Protein AF-A0A959CCQ4-F1 (afdb_monomer_lite)

Radius of gyration: 24.37 Å; chains: 1; bounding box: 69×73×32 Å

Foldseek 3Di:
DDDDDDDDDDDPPDDDPPPPPPDQDQPPPQLDDPWDWQDGRPQKDDPDPPARKTKDDPVVNDHDQRPDDRIDIHKDQDPVRDIHDIDHDTPDADDPPDDDDDDDDDDADCADPRDHDDDDDDDDDD

Sequence (126 aa):
MKSIGFLIFIIFLQQQPATTSDTIPIRNPSFEDKPGQSKAPKGWRSFTPDSTPDILPGAWGLDLAAQEGQTCVGLVTREDGTSEDIAQGLPESLKGGTCYTFTIYLAHAKKYVGYNHPVRLRVFGG

Secondary structure (DSSP, 8-state):
---------------------SSPP-SSTT--S--BSS-PPTT-B--STT---EEESSGGG--PPPSSSS-EEE--B-TTS-B---B---SSPPPTT------------S-BTTB-S---------

pLDDT: mean 87.28, std 13.86, range [42.62, 98.38]

Structure (mmCIF, N/CA/C/O backbone):
data_AF-A0A959CCQ4-F1
#
_entry.id   AF-A0A959CCQ4-F1
#
loop_
_atom_site.group_PDB
_atom_site.id
_atom_site.type_symbol
_atom_site.label_atom_id
_atom_site.label_alt_id
_atom_site.label_comp_id
_atom_site.label_asym_id
_atom_site.label_entity_id
_atom_site.label_seq_id
_atom_site.pdbx_PDB_ins_code
_atom_site.Cartn_x
_atom_site.Cartn_y
_atom_site.Cartn_z
_atom_site.occupancy
_atom_site.B_iso_or_equiv
_atom_site.auth_seq_id
_atom_site.auth_comp_id
_atom_site.auth_asym_id
_atom_site.auth_atom_id
_atom_site.pdbx_PDB_model_num
ATOM 1 N N . MET A 1 1 ? -54.805 56.248 10.114 1.00 46.19 1 MET A N 1
ATOM 2 C CA . MET A 1 1 ? -53.451 56.046 10.683 1.00 46.19 1 MET A CA 1
ATOM 3 C C . MET A 1 1 ? -53.071 54.590 10.454 1.00 46.19 1 MET A C 1
ATOM 5 O O . MET A 1 1 ? -53.910 53.726 10.660 1.00 46.19 1 MET A O 1
ATOM 9 N N . LYS A 1 2 ? -51.899 54.349 9.858 1.00 42.62 2 LYS A N 1
ATOM 10 C CA . LYS A 1 2 ? -51.508 53.095 9.193 1.00 42.62 2 LYS A CA 1
ATOM 11 C C . LYS A 1 2 ? -51.090 52.039 10.228 1.00 42.62 2 LYS A C 1
ATOM 13 O O . LYS A 1 2 ? -50.185 52.306 11.009 1.00 42.62 2 LYS A O 1
ATOM 18 N N . SER A 1 3 ? -51.731 50.870 10.221 1.00 47.72 3 SER A N 1
ATOM 19 C CA . SER A 1 3 ? -51.287 49.700 10.989 1.00 47.72 3 SER A CA 1
ATOM 20 C C . SER A 1 3 ? -50.184 48.990 10.201 1.00 47.72 3 SER A C 1
ATOM 22 O O . SER A 1 3 ? -50.417 48.542 9.080 1.00 47.72 3 SER A O 1
ATOM 24 N N . ILE A 1 4 ? -48.972 48.960 10.752 1.00 57.38 4 ILE A N 1
ATOM 25 C CA . ILE A 1 4 ? -47.815 48.251 10.197 1.00 57.38 4 ILE A CA 1
ATOM 26 C C . ILE A 1 4 ? -47.796 46.873 10.862 1.00 57.38 4 ILE A C 1
ATOM 28 O O . ILE A 1 4 ? -47.406 46.741 12.018 1.00 57.38 4 ILE A O 1
ATOM 32 N N . GLY A 1 5 ? -48.283 45.856 10.149 1.00 52.41 5 GLY A N 1
ATOM 33 C CA . GLY A 1 5 ? -48.189 44.463 10.580 1.00 52.41 5 GLY A CA 1
ATOM 34 C C . GLY A 1 5 ? -46.785 43.927 10.313 1.00 52.41 5 GLY A C 1
ATOM 35 O O . GLY A 1 5 ? -46.359 43.859 9.162 1.00 52.41 5 GLY A O 1
ATOM 36 N N . PHE A 1 6 ? -46.056 43.571 11.368 1.00 56.25 6 PHE A N 1
ATOM 37 C CA . PHE A 1 6 ? -44.727 42.971 11.271 1.00 56.25 6 PHE A CA 1
ATOM 38 C C . PHE A 1 6 ? -44.883 41.459 11.040 1.00 56.25 6 PHE A C 1
ATOM 40 O O . PHE A 1 6 ? -45.306 40.733 11.938 1.00 56.25 6 PHE A O 1
ATOM 47 N N . LEU A 1 7 ? -44.598 40.980 9.825 1.00 53.28 7 LEU A N 1
ATOM 48 C CA . LEU A 1 7 ? -44.546 39.545 9.532 1.00 53.28 7 LEU A CA 1
ATOM 49 C C . LEU A 1 7 ? -43.264 38.965 10.150 1.00 53.28 7 LEU A C 1
ATOM 51 O O . LEU A 1 7 ? -42.165 39.223 9.663 1.00 53.28 7 LEU A O 1
ATOM 55 N N . ILE A 1 8 ? -43.394 38.181 11.219 1.00 63.94 8 ILE A N 1
ATOM 56 C CA . ILE A 1 8 ? -42.284 37.398 11.773 1.00 63.94 8 ILE A CA 1
ATOM 57 C C . ILE A 1 8 ? -42.181 36.105 10.960 1.00 63.94 8 ILE A C 1
ATOM 59 O O . ILE A 1 8 ? -43.034 35.226 11.059 1.00 63.94 8 ILE A O 1
ATOM 63 N N . PHE A 1 9 ? -41.138 35.997 10.139 1.00 55.31 9 PHE A N 1
ATOM 64 C CA . PHE A 1 9 ? -40.812 34.782 9.398 1.00 55.31 9 PHE A CA 1
ATOM 65 C C . PHE A 1 9 ? -39.941 33.885 10.291 1.00 55.31 9 PHE A C 1
ATOM 67 O O . PHE A 1 9 ? -38.748 34.134 10.459 1.00 55.31 9 PHE A O 1
ATOM 74 N N . ILE A 1 10 ? -40.543 32.876 10.928 1.00 68.00 10 ILE A N 1
ATOM 75 C CA . ILE A 1 10 ? -39.808 31.889 11.730 1.00 68.00 10 ILE A CA 1
ATOM 76 C C . ILE A 1 10 ? -39.124 30.914 10.768 1.00 68.00 10 ILE A C 1
ATOM 78 O O . ILE A 1 10 ? -39.769 30.045 10.182 1.00 68.00 10 ILE A O 1
ATOM 82 N N . ILE A 1 11 ? -37.811 31.064 10.597 1.00 67.56 11 ILE A N 1
ATOM 83 C CA . ILE A 1 11 ? -36.976 30.101 9.877 1.00 67.56 11 ILE A CA 1
ATOM 84 C C . ILE A 1 11 ? -36.755 28.902 10.806 1.00 67.56 11 ILE A C 1
ATOM 86 O O . ILE A 1 11 ? -35.956 28.967 11.739 1.00 67.56 11 ILE A O 1
ATOM 90 N N . PHE A 1 12 ? -37.462 27.799 10.560 1.00 65.12 12 PHE A N 1
ATOM 91 C CA . PHE A 1 12 ? -37.108 26.509 11.146 1.00 65.12 12 PHE A CA 1
ATOM 92 C C . PHE A 1 12 ? -35.823 26.010 10.471 1.00 65.12 12 PHE A C 1
ATOM 94 O O . PHE A 1 12 ? -35.856 25.551 9.330 1.00 65.12 12 PHE A O 1
ATOM 101 N N . LEU A 1 13 ? -34.682 26.097 11.164 1.00 62.59 13 LEU A N 1
ATOM 102 C CA . LEU A 1 13 ? -33.499 25.324 10.785 1.00 62.59 13 LEU A CA 1
ATOM 103 C C . LEU A 1 13 ? -33.844 23.839 10.954 1.00 62.59 13 LEU A C 1
ATOM 105 O O . LEU A 1 13 ? -33.884 23.329 12.073 1.00 62.59 13 LEU A O 1
ATOM 109 N N . GLN A 1 14 ? -34.095 23.137 9.848 1.00 62.88 14 GLN A N 1
ATOM 110 C CA . GLN A 1 14 ? -34.074 21.679 9.858 1.00 62.88 14 GLN A CA 1
ATOM 111 C C . GLN A 1 14 ? -32.643 21.232 10.166 1.00 62.88 14 GLN A C 1
ATOM 113 O O . GLN A 1 14 ? -31.753 21.349 9.326 1.00 62.88 14 GLN A O 1
ATOM 118 N N . GLN A 1 15 ? -32.416 20.730 11.379 1.00 62.59 15 GLN A N 1
ATOM 119 C CA . GLN A 1 15 ? -31.200 19.989 11.691 1.00 62.59 15 GLN A CA 1
ATOM 120 C C . GLN A 1 15 ? -31.198 18.723 10.831 1.00 62.59 15 GLN A C 1
ATOM 122 O O . GLN A 1 15 ? -32.041 17.843 11.012 1.00 62.59 15 GLN A O 1
ATOM 127 N N . GLN A 1 16 ? -30.285 18.642 9.862 1.00 65.12 16 GLN A N 1
ATOM 128 C CA . GLN A 1 16 ? -30.035 17.381 9.176 1.00 65.12 16 GLN A CA 1
ATOM 129 C C . GLN A 1 16 ? -29.420 16.405 10.189 1.00 65.12 16 GLN A C 1
ATOM 131 O O . GLN A 1 16 ? -28.481 16.786 10.895 1.00 65.12 16 GLN A O 1
ATOM 136 N N . PRO A 1 17 ? -29.939 15.170 10.301 1.00 59.94 17 PRO A N 1
ATOM 137 C CA . PRO A 1 17 ? -29.319 14.163 11.144 1.00 59.94 17 PRO A CA 1
ATOM 138 C C . PRO A 1 17 ? -27.883 13.938 10.667 1.00 59.94 17 PRO A C 1
ATOM 140 O O . PRO A 1 17 ? -27.640 13.759 9.473 1.00 59.94 17 PRO A O 1
ATOM 143 N N . ALA A 1 18 ? -26.929 13.967 11.598 1.00 61.41 18 ALA A N 1
ATOM 144 C CA . ALA A 1 18 ? -25.554 13.598 11.307 1.00 61.41 18 ALA A CA 1
ATOM 145 C C . ALA A 1 18 ? -25.542 12.130 10.865 1.00 61.41 18 ALA A C 1
ATOM 147 O O . ALA A 1 18 ? -25.782 11.232 11.670 1.00 61.41 18 ALA A O 1
ATOM 148 N N . THR A 1 19 ? -25.302 11.877 9.581 1.00 51.88 19 THR A N 1
ATOM 149 C CA . THR A 1 19 ? -25.037 10.527 9.089 1.00 51.88 19 THR A CA 1
ATOM 150 C C . THR A 1 19 ? -23.691 10.095 9.658 1.00 51.88 19 THR A C 1
ATOM 152 O O . THR A 1 19 ? -22.645 10.561 9.201 1.00 51.88 19 THR A O 1
ATOM 155 N N . THR A 1 20 ? -23.694 9.241 10.678 1.00 58.09 20 THR A N 1
ATOM 156 C CA . THR A 1 20 ? -22.489 8.506 11.061 1.00 58.09 20 THR A CA 1
ATOM 157 C C . THR A 1 20 ? -22.114 7.623 9.878 1.00 58.09 20 THR A C 1
ATOM 159 O O . THR A 1 20 ? -22.886 6.753 9.491 1.00 58.09 20 THR A O 1
ATOM 162 N N . SER A 1 21 ? -20.976 7.904 9.248 1.00 67.19 21 SER A N 1
ATOM 163 C CA . SER A 1 21 ? -20.434 7.050 8.194 1.00 67.19 21 SER A CA 1
ATOM 164 C C . SER A 1 21 ? -20.145 5.670 8.782 1.00 67.19 21 SER A C 1
ATOM 166 O O . SER A 1 21 ? -19.289 5.562 9.654 1.00 67.19 21 SER A O 1
ATOM 168 N N . ASP A 1 22 ? -20.798 4.623 8.272 1.00 82.50 22 ASP A N 1
ATOM 169 C CA . ASP A 1 22 ? -20.505 3.221 8.627 1.00 82.50 22 ASP A CA 1
ATOM 170 C C . ASP A 1 22 ? -19.118 2.759 8.128 1.00 82.50 22 ASP A C 1
ATOM 172 O O . ASP A 1 22 ? -18.682 1.636 8.381 1.00 82.50 22 ASP A O 1
ATOM 176 N N . THR A 1 23 ? -18.411 3.618 7.389 1.00 89.81 23 THR A N 1
ATOM 177 C CA . THR A 1 23 ? -17.049 3.363 6.915 1.00 89.81 23 THR A CA 1
ATOM 178 C C . THR A 1 23 ? -16.036 3.819 7.954 1.00 89.81 23 THR A C 1
ATOM 180 O O . THR A 1 23 ? -15.944 5.016 8.237 1.00 89.81 23 THR A O 1
ATOM 183 N N . ILE A 1 24 ? -15.223 2.882 8.446 1.00 91.38 24 ILE A 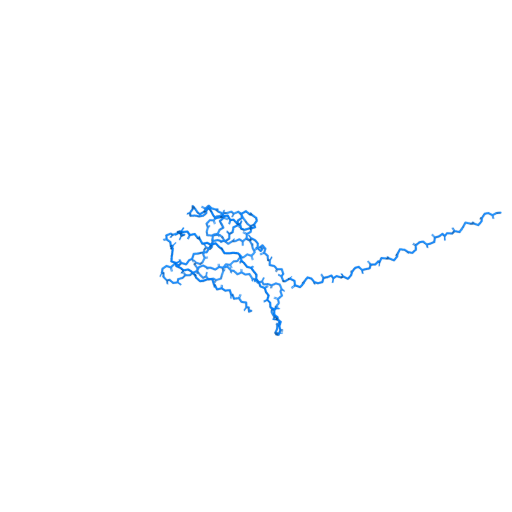N 1
ATOM 184 C CA . ILE A 1 24 ? -14.055 3.191 9.277 1.00 91.38 24 ILE A CA 1
ATOM 185 C C . ILE A 1 24 ? -13.018 3.904 8.397 1.00 91.38 24 ILE A C 1
ATOM 187 O O . ILE A 1 24 ? -12.547 3.316 7.418 1.00 91.38 24 ILE A O 1
ATOM 191 N N . PRO A 1 25 ? -12.626 5.150 8.713 1.00 92.44 25 PRO A N 1
ATOM 192 C CA . PRO A 1 25 ? -11.704 5.883 7.866 1.00 92.44 25 PRO A CA 1
ATOM 193 C C . PRO A 1 25 ? -10.272 5.358 8.019 1.00 92.44 25 PRO A C 1
ATOM 195 O O . PRO A 1 25 ? -9.764 5.151 9.124 1.00 92.44 25 PRO A O 1
ATOM 198 N N . ILE A 1 26 ? -9.604 5.200 6.879 1.00 93.50 26 ILE A N 1
ATOM 199 C CA . ILE A 1 26 ? -8.198 4.812 6.752 1.00 93.50 26 ILE A CA 1
ATOM 200 C C . ILE A 1 26 ? -7.411 6.055 6.339 1.00 93.50 26 ILE A C 1
ATOM 202 O O . ILE A 1 26 ? -7.810 6.778 5.426 1.00 93.50 26 ILE A O 1
ATOM 206 N N . ARG A 1 27 ? -6.284 6.332 7.002 1.00 96.75 27 ARG A N 1
ATOM 207 C CA . ARG A 1 27 ? -5.405 7.436 6.596 1.00 96.75 27 ARG A CA 1
ATOM 208 C C . ARG A 1 27 ? -4.671 7.045 5.323 1.00 96.75 27 ARG A C 1
ATOM 210 O O . ARG A 1 27 ? -4.035 5.995 5.298 1.00 96.75 27 ARG A O 1
ATOM 217 N N . ASN A 1 28 ? -4.726 7.922 4.322 1.00 97.62 28 ASN A N 1
ATOM 218 C CA . ASN A 1 28 ? -4.091 7.721 3.020 1.00 97.62 28 ASN A CA 1
ATOM 219 C C . ASN A 1 28 ? -4.446 6.351 2.391 1.00 97.62 28 ASN A C 1
ATOM 221 O O . ASN A 1 28 ? -3.559 5.512 2.215 1.00 97.62 28 ASN A O 1
ATOM 225 N N . PRO A 1 29 ? -5.742 6.080 2.126 1.00 96.62 29 PRO A N 1
ATOM 226 C CA . PRO A 1 29 ? -6.214 4.751 1.724 1.00 96.62 29 PRO A CA 1
ATOM 227 C C . PRO A 1 29 ? -5.677 4.306 0.356 1.00 96.62 29 PRO A C 1
ATOM 229 O O . PRO A 1 29 ? -5.570 3.108 0.116 1.00 96.62 29 PRO A O 1
ATOM 232 N N . SER A 1 30 ? -5.295 5.263 -0.493 1.00 97.31 30 SER A N 1
ATOM 233 C CA . SER A 1 30 ? -4.775 5.042 -1.850 1.00 97.31 30 SER A CA 1
ATOM 234 C C . SER A 1 30 ? -3.240 5.096 -1.912 1.00 97.31 30 SER A C 1
ATOM 236 O O . SER A 1 30 ? -2.669 5.030 -2.988 1.00 97.31 30 SER A O 1
ATOM 238 N N . PHE A 1 31 ? -2.563 5.173 -0.757 1.00 98.00 31 PHE A N 1
ATOM 239 C CA . PHE A 1 31 ? -1.095 5.157 -0.621 1.00 98.00 31 PHE A CA 1
ATOM 240 C C . PHE A 1 31 ? -0.347 6.336 -1.268 1.00 98.00 31 PHE A C 1
ATOM 242 O O . PHE A 1 31 ? 0.852 6.237 -1.524 1.00 98.00 31 PHE A O 1
ATOM 249 N N . GLU A 1 32 ? -1.016 7.473 -1.447 1.00 98.38 32 GLU A N 1
ATOM 250 C CA . GLU A 1 32 ? -0.477 8.648 -2.127 1.00 98.38 32 GLU A CA 1
ATOM 251 C C . GLU A 1 32 ? 0.672 9.320 -1.363 1.00 98.38 32 GLU A C 1
ATOM 253 O O . GLU A 1 32 ? 0.508 9.804 -0.237 1.00 98.38 32 GLU A O 1
ATOM 258 N N . ASP A 1 33 ? 1.853 9.371 -1.983 1.00 97.94 33 ASP A N 1
ATOM 259 C CA . ASP A 1 33 ? 3.028 10.106 -1.502 1.00 97.94 33 ASP A CA 1
ATOM 260 C C . ASP A 1 33 ? 4.057 10.284 -2.639 1.00 97.94 33 ASP A C 1
ATOM 262 O O . ASP A 1 33 ? 3.909 9.753 -3.732 1.00 97.94 33 ASP A O 1
ATOM 266 N N . LYS A 1 34 ? 5.149 11.019 -2.402 1.00 97.19 34 LYS A N 1
ATOM 267 C CA . LYS A 1 34 ? 6.273 11.088 -3.344 1.00 97.19 34 LYS A CA 1
ATOM 268 C C . LYS A 1 34 ? 6.895 9.689 -3.510 1.00 97.19 34 LYS A C 1
ATOM 270 O O . LYS A 1 34 ? 7.347 9.159 -2.482 1.00 97.19 34 LYS A O 1
ATOM 275 N N . PRO A 1 35 ? 7.019 9.170 -4.750 1.00 97.31 35 PRO A N 1
ATOM 276 C CA . PRO A 1 35 ? 7.668 7.893 -5.009 1.00 97.31 35 PRO A CA 1
ATOM 277 C C . PRO A 1 35 ? 9.095 7.816 -4.475 1.00 97.31 35 PRO A C 1
ATOM 279 O O . PRO A 1 35 ? 9.804 8.827 -4.388 1.00 97.31 35 PRO A O 1
ATOM 282 N N . GLY A 1 36 ? 9.525 6.611 -4.115 1.00 96.00 36 GLY A N 1
ATOM 283 C CA . GLY A 1 36 ? 10.847 6.393 -3.547 1.00 96.00 36 GLY A CA 1
ATOM 284 C C . GLY A 1 36 ? 11.058 4.984 -3.016 1.00 96.00 36 GLY A C 1
ATOM 285 O O . GLY A 1 36 ? 10.106 4.270 -2.711 1.00 96.00 36 GLY A O 1
ATOM 286 N N . GLN A 1 37 ? 12.333 4.620 -2.903 1.00 96.06 37 GLN A N 1
ATOM 287 C CA . GLN A 1 37 ? 12.764 3.354 -2.320 1.00 96.06 37 GLN A CA 1
ATOM 288 C C . GLN A 1 37 ? 12.763 3.430 -0.790 1.00 96.06 37 GLN A C 1
ATOM 290 O O . GLN A 1 37 ? 13.064 4.491 -0.233 1.00 96.06 37 GLN A O 1
ATOM 295 N N . SER A 1 38 ? 12.475 2.308 -0.131 1.00 95.31 38 SER A N 1
ATOM 296 C CA . SER A 1 38 ? 12.583 2.114 1.319 1.00 95.31 38 SER A CA 1
ATOM 297 C C . SER A 1 38 ? 11.863 3.201 2.120 1.00 95.31 38 SER A C 1
ATOM 299 O O . SER A 1 38 ? 12.376 3.748 3.099 1.00 95.31 38 SER A O 1
ATOM 301 N N . LYS A 1 39 ? 10.658 3.543 1.667 1.00 94.25 39 LYS A N 1
ATOM 302 C CA . LYS A 1 39 ? 9.798 4.579 2.216 1.00 94.25 39 LYS A CA 1
ATOM 303 C C . LYS A 1 39 ? 8.352 4.087 2.278 1.00 94.25 39 LYS A C 1
ATOM 305 O O . LYS A 1 39 ? 7.719 3.854 1.255 1.00 94.25 39 LYS A O 1
ATOM 310 N N . ALA A 1 40 ? 7.791 4.056 3.485 1.00 96.25 40 ALA A N 1
ATOM 311 C CA . ALA A 1 40 ? 6.360 3.841 3.678 1.00 96.25 40 ALA A CA 1
ATOM 312 C C . ALA A 1 40 ? 5.548 5.106 3.311 1.00 96.25 40 ALA A C 1
ATOM 314 O O . ALA A 1 40 ? 5.993 6.220 3.623 1.00 96.25 40 ALA A O 1
ATOM 315 N N . PRO A 1 41 ? 4.350 4.971 2.707 1.00 97.62 41 PRO A N 1
ATOM 316 C CA . PRO A 1 41 ? 3.448 6.100 2.490 1.00 97.62 41 PRO A CA 1
ATOM 317 C C . PRO A 1 41 ? 3.058 6.777 3.810 1.00 97.62 41 PRO A C 1
ATOM 319 O O . PRO A 1 41 ? 2.821 6.106 4.817 1.00 97.62 41 PRO A O 1
ATOM 322 N N . LYS A 1 42 ? 2.908 8.108 3.818 1.00 97.44 42 LYS A N 1
ATOM 323 C CA . LYS A 1 42 ? 2.379 8.836 4.989 1.00 97.44 42 LYS A CA 1
ATOM 324 C C . LYS A 1 42 ? 1.099 8.194 5.528 1.00 97.44 42 LYS A C 1
ATOM 326 O O . LYS A 1 42 ? 0.174 7.903 4.775 1.00 97.44 42 LYS A O 1
ATOM 331 N N . GLY A 1 43 ? 1.032 8.035 6.850 1.00 96.56 43 GLY A N 1
ATOM 332 C CA . GLY A 1 43 ? -0.100 7.413 7.547 1.00 96.56 43 GLY A CA 1
ATOM 333 C C . GLY A 1 43 ? 0.024 5.897 7.727 1.00 96.56 43 GLY A C 1
ATOM 334 O O . GLY A 1 43 ? -0.665 5.353 8.593 1.00 96.56 43 GLY A O 1
ATOM 335 N N . TRP A 1 44 ? 0.945 5.265 6.997 1.00 97.62 44 TRP A N 1
ATOM 336 C CA . TRP A 1 44 ? 1.292 3.851 7.078 1.00 97.62 44 TRP A CA 1
ATOM 337 C C . TRP A 1 44 ? 2.706 3.669 7.623 1.00 97.62 44 TRP A C 1
ATOM 339 O O . TRP A 1 44 ? 3.564 4.541 7.486 1.00 97.62 44 TRP A O 1
ATOM 349 N N . ARG A 1 45 ? 2.959 2.527 8.261 1.00 95.50 45 ARG A N 1
ATOM 350 C CA . ARG A 1 45 ? 4.298 2.147 8.720 1.00 95.50 45 ARG A CA 1
ATOM 351 C C . ARG A 1 45 ? 4.435 0.643 8.855 1.00 95.50 45 ARG A C 1
ATOM 353 O O . ARG A 1 45 ? 3.450 -0.034 9.120 1.00 95.50 45 ARG A O 1
ATOM 360 N N . SER A 1 46 ? 5.659 0.152 8.755 1.00 94.25 46 SER A N 1
ATOM 361 C CA . SER A 1 46 ? 6.000 -1.196 9.198 1.00 94.25 46 SER A CA 1
ATOM 362 C C . SER A 1 46 ? 6.215 -1.230 10.718 1.00 94.25 46 SER A C 1
ATOM 364 O O . SER A 1 46 ? 6.579 -0.224 11.341 1.00 94.25 46 SER A O 1
ATOM 366 N N . PHE A 1 47 ? 5.989 -2.400 11.310 1.00 88.06 47 PHE A N 1
ATOM 367 C CA . PHE A 1 47 ? 6.455 -2.759 12.654 1.00 88.06 47 PHE A CA 1
ATOM 368 C C . PHE A 1 47 ? 7.415 -3.954 12.638 1.00 88.06 47 PHE A C 1
ATOM 370 O O . PHE A 1 47 ? 7.972 -4.304 13.678 1.00 88.06 47 PHE A O 1
ATOM 377 N N . THR A 1 48 ? 7.600 -4.573 11.476 1.00 91.81 48 THR A N 1
ATOM 378 C CA . THR A 1 48 ? 8.509 -5.692 11.279 1.00 91.81 48 THR A CA 1
ATOM 379 C C . THR A 1 48 ? 9.925 -5.153 11.056 1.00 91.81 48 THR A C 1
ATOM 381 O O . THR A 1 48 ? 10.105 -4.266 10.211 1.00 91.81 48 THR A O 1
ATOM 384 N N . PRO A 1 49 ? 10.934 -5.642 11.806 1.00 89.88 49 PRO A N 1
ATOM 385 C CA . PRO A 1 49 ? 12.332 -5.301 11.558 1.00 89.88 49 PRO A CA 1
ATOM 386 C C . PRO A 1 49 ? 12.716 -5.544 10.096 1.00 89.88 49 PRO A C 1
ATOM 388 O O . PRO A 1 49 ? 12.243 -6.498 9.484 1.00 89.88 49 PRO A O 1
ATOM 391 N N . ASP A 1 50 ? 13.545 -4.662 9.539 1.00 89.19 50 ASP A N 1
ATOM 392 C CA . ASP A 1 50 ? 14.081 -4.766 8.171 1.00 89.19 50 ASP A CA 1
ATOM 393 C C . ASP A 1 50 ? 13.036 -4.745 7.034 1.00 89.19 50 ASP A C 1
ATOM 395 O O . ASP A 1 50 ? 13.353 -4.983 5.869 1.00 89.19 50 ASP A O 1
ATOM 399 N N . SER A 1 51 ? 11.783 -4.401 7.342 1.00 95.38 51 SER A N 1
ATOM 400 C CA . SER A 1 51 ? 10.746 -4.131 6.346 1.00 95.38 51 SER A CA 1
ATOM 401 C C . SER A 1 51 ? 10.908 -2.709 5.803 1.00 95.38 51 SER A C 1
ATOM 403 O O . SER A 1 51 ? 10.806 -1.721 6.538 1.00 95.38 51 SER A O 1
ATOM 405 N N . THR A 1 52 ? 11.178 -2.613 4.503 1.00 95.50 52 THR A N 1
ATOM 406 C CA . THR A 1 52 ? 11.526 -1.382 3.787 1.00 95.50 52 THR A CA 1
ATOM 407 C C . THR A 1 52 ? 10.597 -1.171 2.588 1.00 95.50 52 THR A C 1
ATOM 409 O O . THR A 1 52 ? 11.078 -1.151 1.456 1.00 95.50 52 THR A O 1
ATOM 412 N N . PRO A 1 53 ? 9.277 -1.001 2.812 1.00 96.88 53 PRO A N 1
ATOM 413 C CA . PRO A 1 53 ? 8.307 -0.846 1.728 1.00 96.88 53 PRO A CA 1
ATOM 414 C C . PRO A 1 53 ? 8.708 0.287 0.781 1.00 96.88 53 PRO A C 1
ATOM 416 O O . PRO A 1 53 ? 9.303 1.269 1.219 1.00 96.88 53 PRO A O 1
ATOM 419 N N . ASP A 1 54 ? 8.338 0.196 -0.491 1.00 97.19 54 ASP A N 1
ATOM 420 C CA . ASP A 1 54 ? 8.576 1.253 -1.476 1.00 97.19 54 ASP A CA 1
ATOM 421 C C . ASP A 1 54 ? 7.275 1.992 -1.828 1.00 97.19 54 ASP A C 1
ATOM 423 O O . ASP A 1 54 ? 6.173 1.455 -1.694 1.00 97.19 54 ASP A O 1
ATOM 427 N N . ILE A 1 55 ? 7.399 3.209 -2.361 1.00 97.75 55 ILE A N 1
ATOM 428 C CA . ILE A 1 55 ? 6.304 3.902 -3.053 1.00 97.75 55 ILE A CA 1
ATOM 429 C C . ILE A 1 55 ? 6.623 3.900 -4.546 1.00 97.75 55 ILE A C 1
ATOM 431 O O . ILE A 1 55 ? 7.618 4.489 -4.982 1.00 97.75 55 ILE A O 1
ATOM 435 N N . LEU A 1 56 ? 5.773 3.228 -5.316 1.00 97.25 56 LEU A N 1
ATOM 436 C CA . LEU A 1 56 ? 5.847 3.093 -6.768 1.00 97.25 56 LEU A CA 1
ATOM 437 C C . LEU A 1 56 ? 5.047 4.213 -7.453 1.00 97.25 56 LEU A C 1
ATOM 439 O O . LEU A 1 56 ? 4.101 4.717 -6.845 1.00 97.25 56 LEU A O 1
ATOM 443 N N . PRO A 1 57 ? 5.378 4.598 -8.701 1.00 96.31 57 PRO A N 1
ATOM 444 C CA . PRO A 1 57 ? 6.384 4.004 -9.595 1.00 96.31 57 PRO A CA 1
ATOM 445 C C . PRO A 1 57 ? 7.826 4.504 -9.370 1.00 96.31 57 PRO A C 1
ATOM 447 O O . PRO A 1 57 ? 8.082 5.470 -8.661 1.00 96.31 57 PRO A O 1
ATOM 450 N N . GLY A 1 58 ? 8.797 3.851 -10.009 1.00 92.75 58 GLY A N 1
ATOM 451 C CA . GLY A 1 58 ? 10.199 4.271 -10.103 1.00 92.75 58 GLY A CA 1
ATOM 452 C C . GLY A 1 58 ? 11.167 3.502 -9.203 1.00 92.75 58 GLY A C 1
ATOM 453 O O . GLY A 1 58 ? 12.319 3.287 -9.595 1.00 92.75 58 GLY A O 1
ATOM 454 N N . ALA A 1 59 ? 10.728 3.028 -8.032 1.00 93.44 59 ALA A N 1
ATOM 455 C CA . ALA A 1 59 ? 11.565 2.169 -7.195 1.00 93.44 59 ALA A CA 1
ATOM 456 C C . ALA A 1 59 ? 11.932 0.892 -7.966 1.00 93.44 59 ALA A C 1
ATOM 458 O O . ALA A 1 59 ? 11.070 0.243 -8.558 1.00 93.44 59 ALA A O 1
ATOM 459 N N . TRP A 1 60 ? 13.225 0.563 -8.010 1.00 93.19 60 TRP A N 1
ATOM 460 C CA . TRP A 1 60 ? 13.743 -0.618 -8.714 1.00 93.19 60 TRP A CA 1
ATOM 461 C C . TRP A 1 60 ? 13.353 -0.719 -10.200 1.00 93.19 60 TRP A C 1
ATOM 463 O O . TRP A 1 60 ? 13.332 -1.813 -10.762 1.00 93.19 60 TRP A O 1
ATOM 473 N N . GLY A 1 61 ? 13.050 0.416 -10.843 1.00 92.56 61 GLY A N 1
ATOM 474 C CA . GLY A 1 61 ? 12.603 0.453 -12.238 1.00 92.56 61 GLY A CA 1
ATOM 475 C C . GLY A 1 61 ? 11.203 -0.128 -12.457 1.00 92.56 61 GLY A C 1
ATOM 476 O O . GLY A 1 61 ? 10.859 -0.463 -13.589 1.00 92.56 61 GLY A O 1
ATOM 477 N N . LEU A 1 62 ? 10.405 -0.278 -11.395 1.00 94.06 62 LEU A N 1
ATOM 478 C CA . LEU A 1 62 ? 9.018 -0.709 -11.500 1.00 94.06 62 LEU A CA 1
ATOM 479 C C . LEU A 1 62 ? 8.119 0.445 -11.921 1.00 94.06 62 LEU A C 1
ATOM 481 O O . LEU A 1 62 ? 8.091 1.488 -11.274 1.00 94.06 62 LEU A O 1
ATOM 485 N N . ASP A 1 63 ? 7.336 0.212 -12.965 1.00 91.94 63 ASP A N 1
ATOM 486 C CA . ASP A 1 63 ? 6.331 1.145 -13.464 1.00 91.94 63 ASP A CA 1
ATOM 487 C C . ASP A 1 63 ? 4.966 0.449 -13.479 1.00 91.94 63 ASP A C 1
ATOM 489 O O . ASP A 1 63 ? 4.489 -0.048 -14.499 1.00 91.94 63 A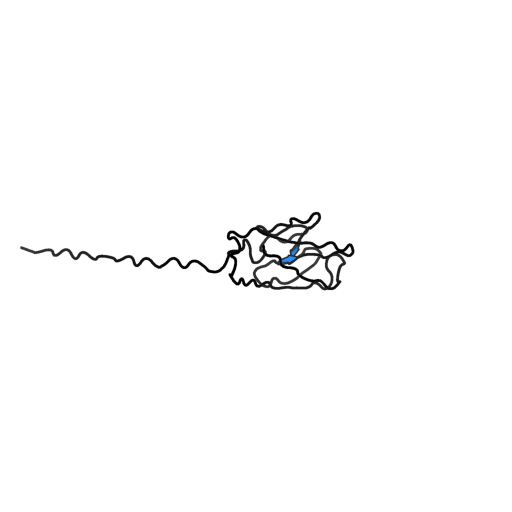SP A O 1
ATOM 493 N N . LEU A 1 64 ? 4.398 0.282 -12.283 1.00 91.56 64 LEU A N 1
ATOM 494 C CA . LEU A 1 64 ? 3.061 -0.272 -12.099 1.00 91.56 64 LEU A CA 1
ATOM 495 C C . LEU A 1 64 ? 2.068 0.879 -11.970 1.00 91.56 64 LEU A C 1
ATOM 497 O O . LEU A 1 64 ? 2.232 1.744 -11.111 1.00 91.56 64 LEU A O 1
ATOM 501 N N . ALA A 1 65 ? 1.023 0.858 -12.796 1.00 91.56 65 ALA A N 1
ATOM 502 C CA . ALA A 1 65 ? -0.059 1.823 -12.690 1.00 91.56 65 ALA A CA 1
ATOM 503 C C . ALA A 1 65 ? -0.809 1.634 -11.364 1.00 91.56 65 ALA A C 1
ATOM 505 O O . ALA A 1 65 ? -1.224 0.521 -11.025 1.00 91.56 65 ALA A O 1
ATOM 506 N N . ALA A 1 66 ? -0.990 2.728 -10.626 1.00 96.44 66 ALA A N 1
ATOM 507 C CA . ALA A 1 66 ? -1.869 2.750 -9.470 1.00 96.44 66 ALA A CA 1
ATOM 508 C C . ALA A 1 66 ? -3.327 2.603 -9.925 1.00 96.44 66 ALA A C 1
ATOM 510 O O . ALA A 1 66 ? -3.728 3.161 -10.948 1.00 96.44 66 ALA A O 1
ATOM 511 N N . GLN A 1 67 ? -4.125 1.854 -9.163 1.00 97.62 67 GLN A N 1
ATOM 512 C CA . GLN A 1 67 ? -5.559 1.743 -9.440 1.00 97.62 67 GLN A CA 1
ATOM 513 C C . GLN A 1 67 ? -6.289 3.070 -9.185 1.00 97.62 67 GLN A C 1
ATOM 515 O O . GLN A 1 67 ? -7.264 3.391 -9.859 1.00 97.62 67 GLN A O 1
ATOM 520 N N . GLU A 1 68 ? -5.822 3.830 -8.200 1.00 97.69 68 GLU A N 1
ATOM 521 C CA . GLU A 1 68 ? -6.344 5.136 -7.828 1.00 97.69 68 GLU A CA 1
ATOM 522 C C . GLU A 1 68 ? -5.161 6.072 -7.583 1.00 97.69 68 GLU A C 1
ATOM 524 O O . GLU A 1 68 ? -4.164 5.651 -7.004 1.00 97.69 68 GLU A O 1
ATOM 529 N N . GLY A 1 69 ? -5.267 7.330 -8.013 1.00 97.12 69 GLY A N 1
ATOM 530 C CA . GLY A 1 69 ? -4.210 8.317 -7.802 1.00 97.12 69 GLY A CA 1
ATOM 531 C C . GLY A 1 69 ? -2.998 8.118 -8.713 1.00 97.12 69 GLY A C 1
ATOM 532 O O . GLY A 1 69 ? -3.143 7.822 -9.901 1.00 97.12 69 GLY A O 1
ATOM 533 N N . GLN A 1 70 ? -1.807 8.372 -8.174 1.00 97.56 70 GLN A N 1
ATOM 534 C CA . GLN A 1 70 ? -0.543 8.358 -8.914 1.00 97.56 70 GLN A CA 1
ATOM 535 C C . GLN A 1 70 ? 0.428 7.291 -8.420 1.00 97.56 70 GLN A C 1
ATOM 537 O O . GLN A 1 70 ? 1.377 6.964 -9.135 1.00 97.56 70 GLN A O 1
ATOM 542 N N . THR A 1 71 ? 0.229 6.770 -7.211 1.00 98.19 71 THR A N 1
ATOM 543 C CA . THR A 1 71 ? 1.205 5.907 -6.552 1.00 98.19 71 THR A CA 1
ATOM 544 C C . THR A 1 71 ? 0.565 4.704 -5.886 1.00 98.19 71 THR A C 1
ATOM 546 O O . THR A 1 71 ? -0.626 4.664 -5.605 1.00 98.19 71 THR A O 1
ATOM 549 N N . CYS A 1 72 ? 1.370 3.678 -5.649 1.00 97.62 72 CYS A N 1
ATOM 550 C CA . CYS A 1 72 ? 0.959 2.520 -4.873 1.00 97.62 72 CYS A CA 1
ATOM 551 C C . CYS A 1 72 ? 2.117 2.038 -4.003 1.00 97.62 72 CYS A C 1
ATOM 553 O O . CYS A 1 72 ? 3.283 2.350 -4.255 1.00 97.62 72 CYS A O 1
ATOM 555 N N . VAL A 1 73 ? 1.799 1.282 -2.954 1.00 97.62 73 VAL A N 1
ATOM 556 C CA . VAL A 1 73 ? 2.828 0.656 -2.122 1.00 97.62 73 VAL A CA 1
ATOM 557 C C . VAL A 1 73 ? 3.386 -0.591 -2.810 1.00 97.62 73 VAL A C 1
ATOM 559 O O . VAL A 1 73 ? 2.636 -1.423 -3.324 1.00 97.62 73 VAL A O 1
ATOM 562 N N . GLY A 1 74 ? 4.707 -0.728 -2.798 1.00 96.62 74 GLY A N 1
ATOM 563 C CA . GLY A 1 74 ? 5.418 -1.942 -3.176 1.00 96.62 74 GLY A CA 1
ATOM 564 C C . GLY A 1 74 ? 5.928 -2.670 -1.934 1.00 96.62 74 GLY A C 1
ATOM 565 O O . GLY A 1 74 ? 6.507 -2.045 -1.048 1.00 96.62 74 GLY A O 1
ATOM 566 N N . LEU A 1 75 ? 5.685 -3.982 -1.867 1.00 96.06 75 LEU A N 1
ATOM 567 C CA . LEU A 1 75 ? 6.154 -4.864 -0.797 1.00 96.06 75 LEU A CA 1
ATOM 568 C C . LEU A 1 75 ? 6.869 -6.071 -1.399 1.00 96.06 75 LEU A C 1
ATOM 570 O O . LEU A 1 75 ? 6.356 -6.701 -2.329 1.00 96.06 75 LEU A O 1
ATOM 574 N N . VAL A 1 76 ? 8.025 -6.415 -0.840 1.00 93.88 76 VAL A N 1
ATOM 575 C CA . VAL A 1 76 ? 8.847 -7.539 -1.296 1.00 93.88 76 VAL A CA 1
ATOM 576 C C . VAL A 1 76 ? 8.760 -8.729 -0.336 1.00 93.88 76 VAL A C 1
ATOM 578 O O . VAL A 1 76 ? 8.740 -8.581 0.885 1.00 93.88 76 VAL A O 1
ATOM 581 N N . THR A 1 77 ? 8.763 -9.941 -0.891 1.00 92.38 77 THR A N 1
ATOM 582 C CA . THR A 1 77 ? 9.066 -11.186 -0.166 1.00 92.38 77 THR A CA 1
ATOM 583 C C . THR A 1 77 ? 10.437 -11.696 -0.591 1.00 92.38 77 THR A C 1
ATOM 585 O O . THR A 1 77 ? 10.741 -11.674 -1.785 1.00 92.38 77 THR A O 1
ATOM 588 N N . ARG A 1 78 ? 11.245 -12.170 0.357 1.00 90.94 78 ARG A N 1
ATOM 589 C CA . ARG A 1 78 ? 12.646 -12.556 0.138 1.00 90.94 78 ARG A CA 1
ATOM 590 C C . ARG A 1 78 ? 12.836 -14.072 0.238 1.00 90.94 78 ARG A C 1
ATOM 592 O O . ARG A 1 78 ? 11.989 -14.787 0.772 1.00 90.94 78 ARG A O 1
ATOM 599 N N . GLU A 1 79 ? 13.957 -14.565 -0.288 1.00 89.12 79 GLU A N 1
ATOM 600 C CA . GLU A 1 79 ? 14.295 -16.001 -0.305 1.00 89.12 79 GLU A CA 1
ATOM 601 C C . GLU A 1 79 ? 14.531 -16.589 1.094 1.00 89.12 79 GLU A C 1
ATOM 603 O O . GLU A 1 79 ? 14.286 -17.773 1.314 1.00 89.12 79 GLU A O 1
ATOM 608 N N . ASP A 1 80 ? 14.947 -15.763 2.055 1.00 89.75 80 ASP A N 1
ATOM 609 C CA . ASP A 1 80 ? 15.126 -16.149 3.460 1.00 89.75 80 ASP A CA 1
ATOM 610 C C . ASP A 1 80 ? 13.799 -16.304 4.232 1.00 89.75 80 ASP A C 1
ATOM 612 O O . ASP A 1 80 ? 13.795 -16.594 5.428 1.00 89.75 80 ASP A O 1
ATOM 616 N N . GLY A 1 81 ? 12.662 -16.129 3.550 1.00 86.69 81 GLY A N 1
ATOM 617 C CA . GLY A 1 81 ? 11.325 -16.243 4.124 1.00 86.69 81 GLY A CA 1
ATOM 618 C C . GLY A 1 81 ? 10.830 -14.976 4.820 1.00 86.69 81 GLY A C 1
ATOM 619 O O . GLY A 1 81 ? 9.701 -14.972 5.315 1.00 86.69 81 GLY A O 1
ATOM 620 N N . THR A 1 82 ? 11.621 -13.901 4.846 1.00 90.88 82 THR A N 1
ATOM 621 C CA . THR A 1 82 ? 11.163 -12.601 5.344 1.00 90.88 82 THR A CA 1
ATOM 622 C C . THR A 1 82 ? 10.271 -11.897 4.319 1.00 90.88 82 THR A C 1
ATOM 624 O O . THR A 1 82 ? 10.338 -12.126 3.106 1.00 90.88 82 THR A O 1
ATOM 627 N N . SER A 1 83 ? 9.406 -11.013 4.806 1.00 92.81 83 SER A N 1
ATOM 628 C CA . SER A 1 83 ? 8.481 -10.242 3.979 1.00 92.81 83 SER A CA 1
ATOM 629 C C . SER A 1 83 ? 8.326 -8.836 4.520 1.00 92.81 83 SER A C 1
ATOM 631 O O . SER A 1 83 ? 8.391 -8.623 5.728 1.00 92.81 83 SER A O 1
ATOM 633 N N . GLU A 1 84 ? 8.070 -7.894 3.626 1.00 96.19 84 GLU A N 1
ATOM 634 C CA . GLU A 1 84 ? 7.690 -6.541 4.006 1.00 96.19 84 GLU A CA 1
ATOM 635 C C . GLU A 1 84 ? 6.202 -6.436 4.318 1.00 96.19 84 GLU A C 1
ATOM 637 O O . GLU A 1 84 ? 5.374 -7.213 3.835 1.00 96.19 84 GLU A O 1
ATOM 642 N N . ASP A 1 85 ? 5.872 -5.440 5.128 1.00 96.56 85 ASP A N 1
ATOM 643 C CA . ASP A 1 85 ? 4.516 -5.130 5.542 1.00 96.56 85 ASP A CA 1
ATOM 644 C C . ASP A 1 85 ? 4.301 -3.622 5.707 1.00 96.56 85 ASP A C 1
ATOM 646 O O . ASP A 1 85 ? 5.233 -2.814 5.741 1.00 96.56 85 ASP A O 1
ATOM 650 N N . ILE A 1 86 ? 3.025 -3.256 5.806 1.00 97.44 86 ILE A N 1
ATOM 651 C CA . ILE A 1 86 ? 2.574 -1.954 6.278 1.00 97.44 86 ILE A CA 1
ATOM 652 C C . ILE A 1 86 ? 1.343 -2.144 7.160 1.00 97.44 86 ILE A C 1
ATOM 654 O O . ILE A 1 86 ? 0.527 -3.040 6.950 1.00 97.44 86 ILE A O 1
ATOM 658 N N . ALA A 1 87 ? 1.187 -1.259 8.132 1.00 96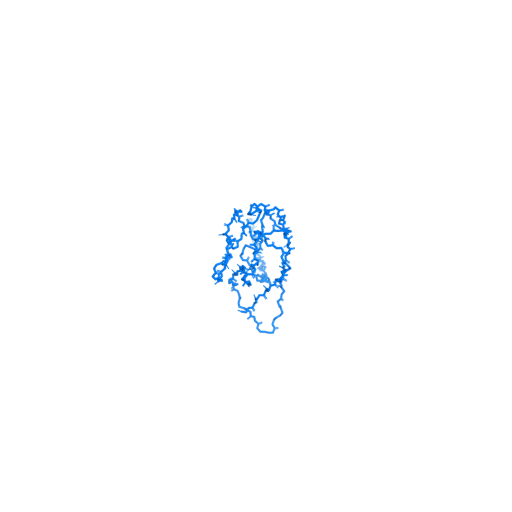.00 87 ALA A N 1
ATOM 659 C CA . ALA A 1 87 ? 0.065 -1.238 9.045 1.00 96.00 87 ALA A CA 1
ATOM 660 C C . ALA A 1 87 ? -0.276 0.196 9.457 1.00 96.00 87 ALA A C 1
ATOM 662 O O . ALA A 1 87 ? 0.545 1.119 9.387 1.00 96.00 87 ALA A O 1
ATOM 663 N N . GLN A 1 88 ? -1.504 0.373 9.933 1.00 94.38 88 GLN A N 1
ATOM 664 C CA . GLN A 1 88 ? -1.925 1.579 10.626 1.00 94.38 88 GLN A CA 1
ATOM 665 C C . GLN A 1 88 ? -2.932 1.238 11.723 1.00 94.38 88 GLN A C 1
ATOM 667 O O . GLN A 1 88 ? -3.737 0.324 11.574 1.00 94.38 88 GLN A O 1
ATOM 672 N N . GLY A 1 89 ? -2.904 2.002 12.815 1.00 92.94 89 GLY A N 1
ATOM 673 C CA . GLY A 1 89 ? -3.979 1.963 13.803 1.00 92.94 89 GLY A CA 1
ATOM 674 C C . GLY A 1 89 ? -5.226 2.650 13.251 1.00 92.94 89 GLY A C 1
ATOM 675 O O . GLY A 1 89 ? -5.131 3.793 12.775 1.00 92.94 89 GLY A O 1
ATOM 676 N N . LEU A 1 90 ? -6.359 1.951 13.326 1.00 91.62 90 LEU A N 1
ATOM 677 C CA . LEU A 1 90 ? -7.681 2.478 13.001 1.00 91.62 90 LEU A CA 1
ATOM 678 C C . LEU A 1 90 ? -8.199 3.361 14.151 1.00 91.62 90 LEU A C 1
ATOM 680 O O . LEU A 1 90 ? -7.824 3.143 15.304 1.00 91.62 90 LEU A O 1
ATOM 684 N N . PRO A 1 91 ? -9.040 4.370 13.862 1.00 90.50 91 PRO A N 1
ATOM 685 C CA . PRO A 1 91 ? -9.608 5.236 14.899 1.00 90.50 91 PRO A CA 1
ATOM 686 C C . PRO A 1 91 ? -10.696 4.547 15.732 1.00 90.50 91 PRO A C 1
ATOM 688 O O . PRO A 1 91 ? -11.049 5.041 16.799 1.00 90.50 91 PRO A O 1
ATOM 691 N N . GLU A 1 92 ? -11.218 3.419 15.256 1.00 89.31 92 GLU A N 1
ATOM 692 C CA . GLU A 1 92 ? -12.259 2.642 15.918 1.00 89.31 92 GLU A CA 1
ATOM 693 C C . GLU A 1 92 ? -11.746 1.249 16.279 1.00 89.31 92 GLU A C 1
ATOM 695 O O . GLU A 1 92 ? -11.007 0.626 15.514 1.00 89.31 92 GLU A O 1
ATOM 700 N N . SER A 1 93 ? -12.167 0.745 17.438 1.00 89.31 93 SER A N 1
ATOM 701 C CA . SER A 1 93 ? -11.939 -0.645 17.835 1.00 89.31 93 SER A CA 1
ATOM 702 C C . SER A 1 93 ? -12.923 -1.581 17.137 1.00 89.31 93 SER A C 1
ATOM 704 O O . SER A 1 93 ? -14.094 -1.240 16.946 1.00 89.31 93 SER A O 1
ATOM 706 N N . LEU A 1 94 ? -12.470 -2.794 16.817 1.00 88.25 94 LEU A N 1
ATOM 707 C CA . LEU A 1 94 ? -13.345 -3.838 16.292 1.00 88.25 94 LEU A CA 1
ATOM 708 C C . LEU A 1 94 ? -14.373 -4.263 17.351 1.00 88.25 94 LEU A C 1
ATOM 710 O O . LEU A 1 94 ? -14.049 -4.460 18.522 1.00 88.25 94 LEU A O 1
ATOM 714 N N . LYS A 1 95 ? -15.631 -4.408 16.929 1.00 89.50 95 LYS A N 1
ATOM 715 C CA . LYS A 1 95 ? -16.771 -4.761 17.778 1.00 89.50 95 LYS A CA 1
ATOM 716 C C . LYS A 1 95 ? -17.141 -6.225 17.560 1.00 89.50 95 LYS A C 1
ATOM 718 O O . LYS A 1 95 ? -17.351 -6.668 16.431 1.00 89.50 95 LYS A O 1
ATOM 723 N N . GLY A 1 96 ? -17.259 -6.975 18.655 1.00 92.31 96 GLY A N 1
ATOM 724 C CA . GLY A 1 96 ? -17.731 -8.360 18.618 1.00 92.31 96 GLY A CA 1
ATOM 725 C C . GLY A 1 96 ? -19.125 -8.465 17.990 1.00 92.31 96 GLY A C 1
ATOM 726 O O . GLY A 1 96 ? -19.973 -7.600 18.201 1.00 92.31 96 GLY A O 1
ATOM 727 N N . GLY A 1 97 ? -19.354 -9.509 17.191 1.00 93.44 97 GLY A N 1
ATOM 728 C CA . GLY A 1 97 ? -20.628 -9.728 16.494 1.00 93.44 97 GLY A CA 1
ATOM 729 C C . GLY A 1 97 ? -20.887 -8.800 15.300 1.00 93.44 97 GLY A C 1
ATOM 730 O O . GLY A 1 97 ? -21.969 -8.859 14.727 1.00 93.44 97 GLY A O 1
ATOM 731 N N . THR A 1 98 ? -19.919 -7.962 14.909 1.00 90.25 98 THR A N 1
ATOM 732 C CA . THR A 1 98 ? -20.032 -7.070 13.743 1.00 90.25 98 THR A CA 1
ATOM 733 C C . THR A 1 98 ? -19.285 -7.649 12.541 1.00 90.25 98 THR A C 1
ATOM 735 O O . THR A 1 98 ? -18.148 -8.105 12.669 1.00 90.25 98 THR A O 1
ATOM 738 N N . CYS A 1 99 ? -19.910 -7.624 11.362 1.00 90.44 99 CYS A N 1
ATOM 739 C CA . CYS A 1 99 ? -19.263 -7.994 10.105 1.00 90.44 99 CYS A CA 1
ATOM 740 C C . CYS A 1 99 ? -18.564 -6.778 9.490 1.00 90.44 99 CYS A C 1
ATOM 742 O O . CYS A 1 99 ? -19.191 -5.742 9.280 1.00 90.44 99 CYS A O 1
ATOM 744 N N . TYR A 1 100 ? -17.284 -6.927 9.154 1.00 90.00 100 TYR A N 1
ATOM 745 C CA . TYR A 1 100 ? -16.483 -5.892 8.507 1.00 90.00 100 TYR A CA 1
ATOM 746 C C . TYR A 1 100 ? -16.136 -6.304 7.082 1.00 90.00 100 TYR A C 1
ATOM 748 O O . TYR A 1 100 ? -15.871 -7.474 6.814 1.00 90.00 100 TYR A O 1
ATOM 756 N N . THR A 1 101 ? -16.100 -5.328 6.180 1.00 91.44 101 THR A N 1
ATOM 757 C CA . THR A 1 101 ? -15.645 -5.518 4.801 1.00 91.44 101 THR A CA 1
ATOM 758 C C . THR A 1 101 ? -14.480 -4.580 4.539 1.00 91.44 101 THR A C 1
ATOM 760 O O . THR A 1 101 ? -14.542 -3.402 4.882 1.00 91.44 101 THR A O 1
ATOM 763 N N . PHE A 1 102 ? -13.429 -5.095 3.911 1.00 90.94 102 PHE A N 1
ATOM 764 C CA . PHE A 1 102 ? -12.353 -4.285 3.355 1.00 90.94 102 PHE A CA 1
ATOM 765 C C . PHE A 1 102 ? -12.119 -4.717 1.908 1.00 90.94 102 PHE A C 1
ATOM 767 O O . PHE A 1 102 ? -12.384 -5.861 1.541 1.00 90.94 102 PHE A O 1
ATOM 774 N N . THR A 1 103 ? -11.644 -3.795 1.078 1.00 93.75 103 THR A N 1
ATOM 775 C CA . THR A 1 103 ? -11.277 -4.066 -0.315 1.00 93.75 103 THR A CA 1
ATOM 776 C C . THR A 1 103 ? -9.897 -3.483 -0.570 1.00 93.75 103 THR A C 1
ATOM 778 O O . THR A 1 103 ? -9.573 -2.414 -0.060 1.00 93.75 103 THR A O 1
ATOM 781 N N . ILE A 1 104 ? -9.082 -4.191 -1.345 1.00 95.19 104 ILE A N 1
ATOM 782 C CA . ILE A 1 104 ? -7.766 -3.737 -1.788 1.00 95.19 104 ILE A CA 1
ATOM 783 C C . ILE A 1 104 ? -7.528 -4.239 -3.211 1.00 95.19 104 ILE A C 1
ATOM 785 O O . ILE A 1 104 ? -7.931 -5.351 -3.556 1.00 95.19 104 ILE A O 1
ATOM 789 N N . TYR A 1 105 ? -6.872 -3.424 -4.030 1.00 96.88 105 TYR A N 1
ATOM 790 C CA . TYR A 1 105 ? -6.427 -3.822 -5.361 1.00 96.88 105 TYR A CA 1
ATOM 791 C C . TYR A 1 105 ? -4.996 -4.337 -5.299 1.00 96.88 105 TYR A C 1
ATOM 793 O O . TYR A 1 105 ? -4.151 -3.756 -4.620 1.00 96.88 105 TYR A O 1
ATOM 801 N N . LEU A 1 106 ? -4.728 -5.430 -6.010 1.00 95.06 106 LEU A N 1
ATOM 802 C CA . LEU A 1 106 ? -3.422 -6.078 -6.026 1.00 95.06 106 LEU A CA 1
ATOM 803 C C . LEU A 1 106 ? -2.846 -6.073 -7.434 1.00 95.06 106 LEU A C 1
ATOM 805 O O . LEU A 1 106 ? -3.539 -6.365 -8.406 1.00 95.06 106 LEU A O 1
ATOM 809 N N . ALA A 1 107 ? -1.552 -5.793 -7.511 1.00 93.00 107 ALA A N 1
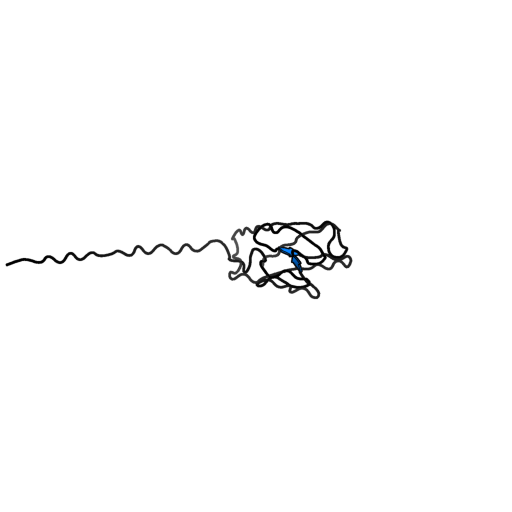ATOM 810 C CA . ALA A 1 107 ? -0.743 -5.929 -8.707 1.00 93.00 107 ALA A CA 1
ATOM 811 C C . ALA A 1 107 ? 0.468 -6.814 -8.392 1.00 93.00 107 ALA A C 1
ATOM 813 O O . ALA A 1 107 ? 0.884 -6.937 -7.241 1.00 93.00 107 ALA A O 1
ATOM 814 N N . HIS A 1 108 ? 1.037 -7.433 -9.423 1.00 90.88 108 HIS A N 1
ATOM 815 C CA . HIS A 1 108 ? 2.225 -8.269 -9.294 1.00 90.88 108 HIS A CA 1
ATOM 816 C C . HIS A 1 108 ? 3.248 -7.884 -10.363 1.00 90.88 108 HIS A C 1
ATOM 818 O O . HIS A 1 108 ? 2.955 -7.915 -11.560 1.00 90.88 108 HIS A O 1
ATOM 824 N N . ALA A 1 109 ? 4.459 -7.535 -9.930 1.00 91.19 109 ALA A N 1
ATOM 825 C CA . ALA A 1 109 ? 5.576 -7.277 -10.828 1.00 91.19 109 ALA A CA 1
ATOM 826 C C . ALA A 1 109 ? 6.195 -8.595 -11.315 1.00 91.19 109 ALA A C 1
ATOM 828 O O . ALA A 1 109 ? 6.338 -9.544 -10.554 1.00 91.19 109 ALA A O 1
ATOM 829 N N . LYS A 1 110 ? 6.647 -8.649 -12.575 1.00 89.62 110 LYS A N 1
ATOM 830 C CA . LYS A 1 110 ? 7.366 -9.829 -13.107 1.00 89.62 110 LYS A CA 1
ATOM 831 C C . LYS A 1 110 ? 8.672 -10.121 -12.358 1.00 89.62 110 LYS A C 1
ATOM 833 O O . LYS A 1 110 ? 9.107 -11.267 -12.316 1.00 89.62 110 LYS A O 1
ATOM 838 N N . LYS A 1 111 ? 9.318 -9.073 -11.846 1.00 89.25 111 LYS A N 1
ATOM 839 C CA . LYS A 1 111 ? 10.552 -9.123 -11.064 1.00 89.25 111 LYS A CA 1
ATOM 840 C C . LYS A 1 111 ? 10.590 -7.899 -10.158 1.00 89.25 111 LYS A C 1
ATOM 842 O O . LYS A 1 111 ? 10.457 -6.793 -10.670 1.00 89.25 111 LYS A O 1
ATOM 847 N N . TYR A 1 112 ? 10.809 -8.088 -8.863 1.00 92.81 112 TYR A N 1
ATOM 848 C CA . TYR A 1 112 ? 10.922 -7.009 -7.883 1.00 92.81 112 TYR A CA 1
ATOM 849 C C . TYR A 1 112 ? 12.162 -7.251 -7.017 1.00 92.81 112 TYR A C 1
ATOM 851 O O . TYR A 1 112 ? 12.235 -8.243 -6.305 1.00 92.81 112 TYR A O 1
ATOM 859 N N . VAL A 1 113 ? 13.186 -6.398 -7.151 1.00 91.38 113 VAL A N 1
ATOM 860 C CA . VAL A 1 113 ? 14.493 -6.545 -6.465 1.00 91.38 113 VAL A CA 1
ATOM 861 C C . VAL A 1 113 ? 15.145 -7.919 -6.688 1.00 91.38 113 VAL A C 1
ATOM 863 O O . VAL A 1 113 ? 15.814 -8.465 -5.824 1.00 91.38 113 VAL A O 1
ATOM 866 N N . GLY A 1 114 ? 14.940 -8.523 -7.861 1.00 90.25 114 GLY A N 1
ATOM 867 C CA . GLY A 1 114 ? 15.446 -9.875 -8.127 1.00 90.25 114 GLY A CA 1
ATOM 868 C C . GLY A 1 114 ? 14.424 -10.987 -7.924 1.00 90.25 114 GLY A C 1
ATOM 869 O O . GLY A 1 114 ? 14.521 -11.991 -8.621 1.00 90.25 114 GLY A O 1
ATOM 870 N N . TYR A 1 115 ? 13.418 -10.778 -7.076 1.00 91.38 115 TYR A N 1
ATOM 871 C CA . TYR A 1 115 ? 12.464 -11.806 -6.666 1.00 91.38 115 TYR A CA 1
ATOM 872 C C . TYR A 1 115 ? 11.251 -11.889 -7.598 1.00 91.38 115 TYR A C 1
ATOM 874 O O . TYR A 1 115 ? 10.784 -10.879 -8.134 1.00 91.38 115 TYR A O 1
ATOM 882 N N . ASN A 1 116 ? 10.739 -13.104 -7.801 1.00 90.50 116 ASN A N 1
ATOM 883 C CA . ASN A 1 116 ? 9.587 -13.385 -8.668 1.00 90.50 116 ASN A CA 1
ATOM 884 C C . ASN A 1 116 ? 8.795 -14.648 -8.267 1.00 90.50 116 ASN A C 1
ATOM 886 O O . ASN A 1 116 ? 8.020 -15.175 -9.070 1.00 90.50 116 ASN A O 1
ATOM 890 N N . HIS A 1 117 ? 9.006 -15.165 -7.055 1.00 88.62 117 HIS A N 1
ATOM 891 C CA . HIS A 1 117 ? 8.255 -16.315 -6.560 1.00 88.62 117 HIS A CA 1
ATOM 892 C C . HIS A 1 117 ? 6.792 -15.943 -6.261 1.00 88.62 117 HIS A C 1
ATOM 894 O O . HIS A 1 117 ? 6.507 -14.785 -5.955 1.00 88.62 117 HIS A O 1
ATOM 900 N N . PRO A 1 118 ? 5.850 -16.906 -6.316 1.00 88.56 118 PRO A N 1
ATOM 901 C CA . PRO A 1 118 ? 4.463 -16.659 -5.940 1.00 88.56 118 PRO A CA 1
ATOM 902 C C . PRO A 1 118 ? 4.340 -16.120 -4.513 1.00 88.56 118 PRO A C 1
ATOM 904 O O . PRO A 1 118 ? 4.934 -16.660 -3.580 1.00 88.56 118 PRO A O 1
ATOM 907 N N . VAL A 1 119 ? 3.505 -15.097 -4.341 1.00 90.19 119 VAL A N 1
ATOM 908 C CA . VAL A 1 119 ? 3.282 -14.432 -3.053 1.00 90.19 119 VAL A CA 1
ATOM 909 C C . VAL A 1 119 ? 1.875 -14.688 -2.521 1.00 90.19 119 VAL A C 1
ATOM 911 O O . VAL A 1 119 ? 0.933 -14.932 -3.275 1.00 90.19 119 VAL A O 1
ATOM 914 N N . ARG A 1 120 ? 1.718 -14.607 -1.197 1.00 91.44 120 ARG A N 1
ATOM 915 C CA . ARG A 1 120 ? 0.417 -14.651 -0.519 1.00 91.44 120 ARG A CA 1
ATOM 916 C C . ARG A 1 120 ? 0.242 -13.385 0.304 1.00 91.44 120 ARG A C 1
ATOM 918 O O . ARG A 1 120 ? 0.961 -13.198 1.282 1.00 91.44 120 ARG A O 1
ATOM 925 N N . LEU A 1 121 ? -0.762 -12.579 -0.033 1.00 92.56 121 LEU A N 1
ATOM 926 C CA . LEU A 1 121 ? -1.184 -11.478 0.825 1.00 92.56 121 LEU A CA 1
ATOM 927 C C . LEU A 1 121 ? -1.823 -12.032 2.102 1.00 92.56 121 LEU A C 1
ATOM 929 O O . LEU A 1 121 ? -2.683 -12.914 2.047 1.00 92.56 121 LEU A O 1
ATOM 933 N N . ARG A 1 122 ? -1.415 -11.492 3.249 1.00 93.19 122 ARG A N 1
ATOM 934 C CA . ARG A 1 122 ? -2.065 -11.726 4.538 1.00 93.19 122 ARG A CA 1
ATOM 935 C C . ARG A 1 122 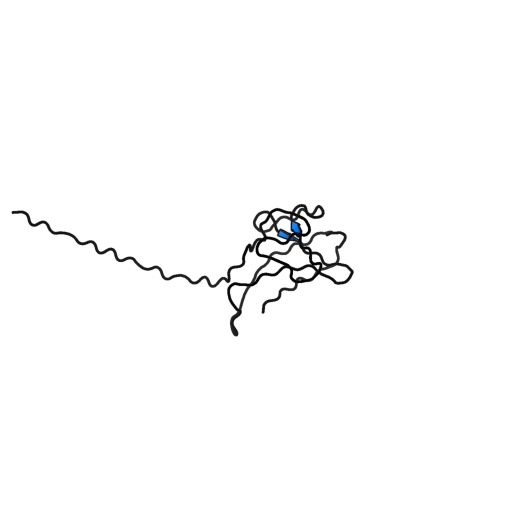? -2.568 -10.392 5.059 1.00 93.19 122 ARG A C 1
ATOM 937 O O . ARG A 1 122 ? -1.819 -9.423 5.078 1.00 93.19 122 ARG A O 1
ATOM 944 N N . VAL A 1 123 ? -3.829 -10.363 5.469 1.00 91.75 123 VAL A N 1
ATOM 945 C CA . VAL A 1 123 ? -4.449 -9.188 6.078 1.00 91.75 123 VAL A CA 1
ATOM 94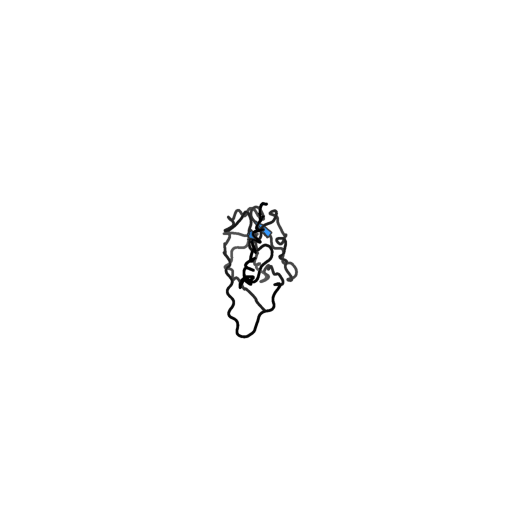6 C C . VAL A 1 123 ? -4.854 -9.567 7.487 1.00 91.75 123 VAL A C 1
ATOM 948 O O . VAL A 1 123 ? -5.509 -10.588 7.695 1.00 91.75 123 VAL A O 1
ATOM 951 N N . PHE A 1 124 ? -4.428 -8.752 8.444 1.00 88.50 124 PHE A N 1
ATOM 952 C CA . PHE A 1 124 ? -4.712 -8.938 9.856 1.00 88.50 124 PHE A CA 1
ATOM 953 C C . PHE A 1 124 ? -5.594 -7.786 10.333 1.00 88.50 124 PHE A C 1
ATOM 955 O O . PHE A 1 124 ? -5.324 -6.625 10.031 1.00 88.50 124 PHE A O 1
ATOM 962 N N . GLY A 1 125 ? -6.648 -8.120 11.070 1.00 81.56 125 GLY A N 1
ATOM 963 C CA . GLY A 1 125 ? -7.448 -7.185 11.854 1.00 81.56 125 GLY A CA 1
ATOM 964 C C . GLY A 1 125 ? -7.583 -7.747 13.265 1.00 81.56 125 GLY A C 1
ATOM 965 O O . GLY A 1 125 ? -7.686 -8.967 13.417 1.00 81.56 125 GLY A O 1
ATOM 966 N N . GLY A 1 126 ? -7.530 -6.889 14.281 1.00 62.66 126 GLY A N 1
ATOM 967 C CA . GLY A 1 126 ? -7.550 -7.307 15.684 1.00 62.66 126 GLY A CA 1
ATOM 968 C C . GLY A 1 126 ? -7.243 -6.154 16.610 1.00 62.66 126 GLY A C 1
ATOM 969 O O . GLY A 1 126 ? -6.039 -5.934 16.849 1.00 62.66 126 GLY A O 1
#